Protein AF-A0A1S1WSV5-F1 (afdb_monomer_lite)

Foldseek 3Di:
DCVVCVPWAWPDKDKDKQKAQDPDDDPNHDDDDPVCVVFWPWRIKIKIWIFTFIQDPVRDTWTKIWMKMWTWTWGQPDPPRHTDTDIDMDTDMDIDDDPPDDPDDD

Structure (mmCIF, N/CA/C/O backbone):
data_AF-A0A1S1WSV5-F1
#
_entry.id   AF-A0A1S1WSV5-F1
#
loop_
_atom_site.group_PDB
_atom_site.id
_atom_site.type_symbol
_atom_site.label_atom_id
_atom_site.label_alt_id
_atom_site.label_comp_id
_atom_site.label_asym_id
_atom_site.label_entity_id
_atom_site.label_seq_id
_atom_site.pdbx_PDB_ins_code
_atom_site.Cartn_x
_atom_site.Cartn_y
_atom_site.Cartn_z
_atom_site.occupancy
_atom_site.B_iso_or_equiv
_atom_site.auth_seq_id
_atom_site.auth_comp_id
_atom_site.auth_asym_id
_atom_site.auth_atom_id
_atom_site.pdbx_PDB_model_num
ATOM 1 N N . MET A 1 1 ? -10.958 -5.934 -2.729 1.00 71.94 1 MET A N 1
ATOM 2 C CA . MET A 1 1 ? -10.857 -5.190 -1.449 1.00 71.94 1 MET A CA 1
ATOM 3 C C . MET A 1 1 ? -12.197 -5.062 -0.735 1.00 71.94 1 MET A C 1
ATOM 5 O O . MET A 1 1 ? -12.249 -5.387 0.441 1.00 71.94 1 MET A O 1
ATOM 9 N N . ARG A 1 2 ? -13.277 -4.672 -1.434 1.00 83.38 2 ARG A N 1
ATOM 10 C CA . ARG A 1 2 ? -14.644 -4.618 -0.875 1.00 83.38 2 ARG A CA 1
ATOM 11 C C . ARG A 1 2 ? -15.087 -5.940 -0.235 1.00 83.38 2 ARG A C 1
ATOM 13 O O . ARG A 1 2 ? -15.543 -5.935 0.900 1.00 83.38 2 ARG A O 1
ATOM 20 N N . ASP A 1 3 ? -14.833 -7.064 -0.902 1.00 89.88 3 ASP A N 1
ATOM 21 C CA . ASP A 1 3 ? -15.232 -8.382 -0.388 1.00 89.88 3 ASP A CA 1
ATOM 22 C C . ASP A 1 3 ? -14.532 -8.771 0.918 1.00 89.88 3 ASP A C 1
ATOM 24 O O . ASP A 1 3 ? -15.123 -9.449 1.750 1.00 89.88 3 ASP A O 1
ATOM 28 N N . ALA A 1 4 ? -13.294 -8.310 1.131 1.00 87.06 4 ALA A N 1
ATOM 29 C CA . ALA A 1 4 ? -12.515 -8.637 2.327 1.00 87.06 4 ALA A CA 1
ATOM 30 C C . ALA A 1 4 ? -13.031 -7.932 3.594 1.00 87.06 4 ALA A C 1
ATOM 32 O O . ALA A 1 4 ? -12.744 -8.381 4.701 1.00 87.06 4 ALA A O 1
ATOM 33 N N . ILE A 1 5 ? -13.782 -6.835 3.439 1.00 91.19 5 ILE A N 1
ATOM 34 C CA . ILE A 1 5 ? -14.303 -6.019 4.550 1.00 91.19 5 ILE A CA 1
ATOM 35 C C . ILE A 1 5 ? -15.818 -6.065 4.678 1.00 91.19 5 ILE A C 1
ATOM 37 O O . ILE A 1 5 ? -16.355 -5.421 5.572 1.00 91.19 5 ILE A O 1
ATOM 41 N N . LYS A 1 6 ? -16.508 -6.797 3.798 1.00 92.06 6 LYS A N 1
ATOM 42 C CA . LYS A 1 6 ? -17.973 -6.770 3.695 1.00 92.06 6 LYS A 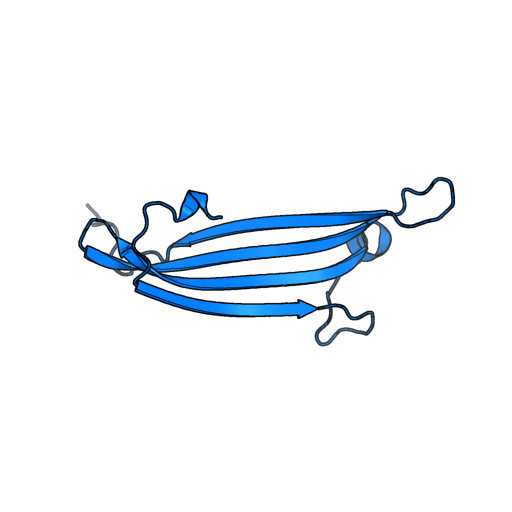CA 1
ATOM 43 C C . LYS A 1 6 ? -18.682 -7.066 5.027 1.00 92.06 6 LYS A C 1
ATOM 45 O O . LYS A 1 6 ? -19.679 -6.425 5.327 1.00 92.06 6 LYS A O 1
ATOM 50 N N . ASP A 1 7 ? -18.112 -7.962 5.835 1.00 92.62 7 ASP A N 1
ATOM 51 C CA . ASP A 1 7 ? -18.670 -8.402 7.122 1.00 92.62 7 ASP A CA 1
ATOM 52 C C . ASP A 1 7 ? -17.921 -7.806 8.329 1.00 92.62 7 ASP A C 1
ATOM 54 O O . ASP A 1 7 ? -18.106 -8.236 9.465 1.00 92.62 7 ASP A O 1
ATOM 58 N N . GLN A 1 8 ? -17.033 -6.831 8.106 1.00 93.44 8 GLN A N 1
ATOM 59 C CA . GLN A 1 8 ? -16.230 -6.231 9.168 1.00 93.44 8 GLN A CA 1
ATOM 60 C C . GLN A 1 8 ? -16.842 -4.927 9.671 1.00 93.44 8 GLN A C 1
ATOM 62 O O . GLN A 1 8 ? -17.200 -4.036 8.900 1.00 93.44 8 GLN A O 1
ATOM 67 N N . ARG A 1 9 ? -16.860 -4.748 10.994 1.00 95.44 9 ARG A N 1
ATOM 68 C CA . ARG A 1 9 ? -17.264 -3.483 11.610 1.00 95.44 9 ARG A CA 1
ATOM 69 C C . ARG A 1 9 ? -16.066 -2.544 11.746 1.00 95.44 9 ARG A C 1
ATOM 71 O O . ARG A 1 9 ? -15.356 -2.558 12.751 1.00 95.44 9 ARG A O 1
ATOM 78 N N . ILE A 1 10 ? -15.851 -1.703 10.738 1.00 95.38 10 ILE A N 1
ATOM 79 C CA . ILE A 1 10 ? -14.800 -0.676 10.758 1.00 95.38 10 ILE A CA 1
ATOM 80 C C . ILE A 1 10 ? -15.257 0.493 11.640 1.00 95.38 10 ILE A C 1
ATOM 82 O O . ILE A 1 10 ? -16.224 1.180 11.324 1.00 95.38 10 ILE A O 1
ATOM 86 N N . LYS A 1 11 ? -14.552 0.737 12.748 1.00 96.50 11 LYS A N 1
ATOM 87 C CA . LYS A 1 11 ? -14.829 1.851 13.668 1.00 96.50 11 LYS A CA 1
ATOM 88 C C . LYS A 1 11 ? -14.302 3.180 13.129 1.00 96.50 11 LYS A C 1
ATOM 90 O O . LYS A 1 11 ? -14.966 4.203 13.248 1.00 96.50 11 LYS A O 1
ATOM 95 N N . LYS A 1 12 ? -13.084 3.170 12.586 1.00 97.12 12 LYS A N 1
ATOM 96 C CA . LYS A 1 12 ? -12.417 4.335 11.989 1.00 97.12 12 LYS A CA 1
ATOM 97 C C . LYS A 1 12 ? -11.294 3.888 11.065 1.00 97.12 12 LYS A C 1
ATOM 99 O O . LYS A 1 12 ? -10.792 2.770 11.203 1.00 97.12 12 LYS A O 1
ATOM 104 N N . TYR A 1 13 ? -10.866 4.778 10.177 1.00 97.44 13 TYR A N 1
ATOM 105 C CA . TYR A 1 13 ? -9.677 4.564 9.365 1.00 97.44 13 TYR A CA 1
ATOM 106 C C . TYR A 1 13 ? -8.904 5.861 9.120 1.00 97.44 13 TYR A C 1
ATOM 108 O O . TYR A 1 13 ? -9.460 6.956 9.181 1.00 97.44 13 TYR A O 1
ATOM 116 N N . THR A 1 14 ? -7.624 5.709 8.804 1.00 98.19 14 THR A N 1
ATOM 117 C CA . THR A 1 14 ? -6.755 6.749 8.254 1.00 98.19 14 THR A CA 1
ATOM 118 C C . THR A 1 14 ? -6.262 6.273 6.897 1.00 98.19 14 THR A C 1
ATOM 120 O O . THR A 1 14 ? -5.764 5.154 6.784 1.00 98.19 14 THR A O 1
ATOM 123 N N . LEU A 1 15 ? -6.425 7.109 5.873 1.00 97.75 15 LEU A N 1
ATOM 124 C CA . LEU A 1 15 ? -5.912 6.854 4.532 1.00 97.75 15 LEU A CA 1
ATOM 125 C C . LEU A 1 15 ? -4.604 7.624 4.339 1.00 97.75 15 LEU A C 1
ATOM 127 O O . LEU A 1 15 ? -4.570 8.838 4.524 1.00 97.75 15 LEU A O 1
ATOM 131 N N . ILE A 1 16 ? -3.549 6.914 3.951 1.00 97.88 16 ILE A N 1
ATOM 132 C CA . ILE A 1 16 ? -2.289 7.492 3.486 1.00 97.88 16 ILE A CA 1
ATOM 133 C C . ILE A 1 16 ? -2.169 7.171 2.000 1.00 97.88 16 ILE A C 1
ATOM 135 O O . ILE A 1 16 ? -2.267 6.007 1.609 1.00 97.88 16 ILE A O 1
ATOM 139 N N . GLN A 1 17 ? -1.965 8.203 1.187 1.00 97.06 17 GLN A N 1
ATOM 140 C CA . GLN A 1 17 ? -1.797 8.074 -0.257 1.00 97.06 17 GLN A CA 1
ATOM 141 C C . GLN A 1 17 ? -0.401 8.539 -0.633 1.00 97.06 17 GLN A C 1
ATOM 143 O O . GLN A 1 17 ?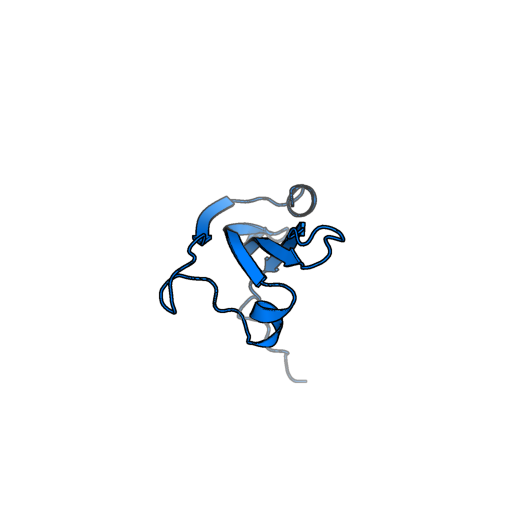 0.009 9.647 -0.288 1.00 97.06 17 GLN A O 1
ATOM 148 N N . LEU A 1 18 ? 0.327 7.670 -1.321 1.00 93.31 18 LEU A N 1
ATOM 149 C CA . LEU A 1 18 ? 1.686 7.912 -1.772 1.00 93.31 18 LEU A CA 1
ATOM 150 C C . LEU A 1 18 ? 1.737 7.673 -3.277 1.00 93.31 18 LEU A C 1
ATOM 152 O O . LEU A 1 18 ? 1.270 6.646 -3.767 1.00 93.31 18 LEU A O 1
ATOM 156 N N . SER A 1 19 ? 2.331 8.610 -4.002 1.00 91.75 19 SER A N 1
ATOM 157 C CA . SER A 1 19 ? 2.524 8.513 -5.445 1.00 91.75 19 SER A CA 1
ATOM 158 C C . SER A 1 19 ? 3.943 8.924 -5.798 1.00 91.75 19 SER A C 1
ATOM 160 O O . SER A 1 19 ? 4.436 9.929 -5.285 1.00 91.75 19 SER A O 1
ATOM 162 N N . SER A 1 20 ? 4.579 8.187 -6.701 1.00 89.00 20 SER A N 1
ATOM 163 C CA . SER A 1 20 ? 5.861 8.560 -7.288 1.00 89.00 20 SER A CA 1
ATOM 164 C C . SER A 1 20 ? 5.787 8.404 -8.798 1.00 89.00 20 SER A C 1
ATOM 166 O O . SER A 1 20 ? 5.438 7.342 -9.312 1.00 89.00 20 SER A O 1
ATOM 168 N N . LYS A 1 21 ? 6.092 9.494 -9.496 1.00 84.25 21 LYS A N 1
ATOM 169 C CA . LYS A 1 21 ? 6.166 9.574 -10.953 1.00 84.25 21 LYS A CA 1
ATOM 170 C C . LYS A 1 21 ? 7.271 10.555 -11.301 1.00 84.25 21 LYS A C 1
ATOM 172 O O . LYS A 1 21 ? 7.021 11.721 -11.604 1.00 84.25 21 LYS A O 1
ATOM 177 N N . HIS A 1 22 ? 8.508 10.120 -11.124 1.00 66.88 22 HIS A N 1
ATOM 178 C CA . HIS A 1 22 ? 9.654 10.986 -11.325 1.00 66.88 22 HIS A CA 1
ATOM 179 C C . HIS A 1 22 ? 10.786 10.230 -12.008 1.00 66.88 22 HIS A C 1
ATOM 181 O O . HIS A 1 22 ? 11.201 9.172 -11.547 1.00 66.88 22 HIS A O 1
ATOM 187 N N . ASN A 1 23 ? 11.301 10.815 -13.088 1.00 60.59 23 ASN A N 1
ATOM 188 C CA . ASN A 1 23 ? 12.433 10.278 -13.843 1.00 60.59 23 ASN A CA 1
ATOM 189 C C . ASN A 1 23 ? 13.792 10.598 -13.182 1.00 60.59 23 ASN A C 1
ATOM 191 O O . ASN A 1 23 ? 14.828 10.194 -13.701 1.00 60.59 23 ASN A O 1
ATOM 195 N N . GLY A 1 24 ? 13.813 11.374 -12.091 1.00 50.44 24 GLY A N 1
ATOM 196 C CA . GLY A 1 24 ? 15.023 12.006 -11.564 1.00 50.44 24 GLY A CA 1
ATOM 197 C C . GLY A 1 24 ? 15.496 11.473 -10.212 1.00 50.44 24 GLY A C 1
ATOM 198 O O . GLY A 1 24 ? 15.067 11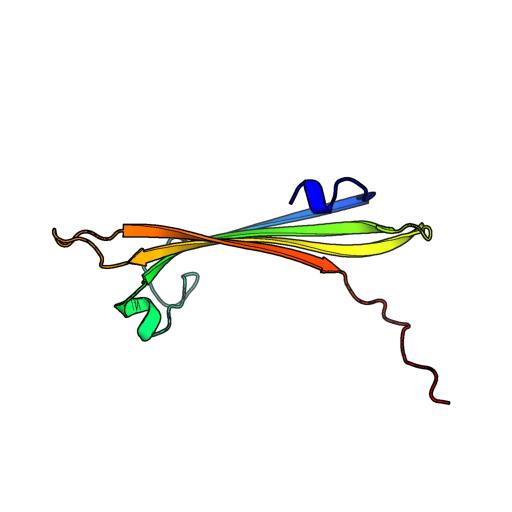.919 -9.158 1.00 50.44 24 GLY A O 1
ATOM 199 N N . GLY A 1 25 ? 16.501 10.606 -10.253 1.00 52.75 25 GLY A N 1
ATOM 200 C CA . GLY A 1 25 ? 17.488 10.491 -9.180 1.00 52.75 25 GLY A CA 1
ATOM 201 C C . GLY A 1 25 ? 17.063 9.786 -7.877 1.00 52.75 25 GLY A C 1
ATOM 202 O O . GLY A 1 25 ? 15.916 9.390 -7.683 1.00 52.75 25 GLY A O 1
ATOM 203 N N . PRO A 1 26 ? 18.034 9.587 -6.967 1.00 58.78 26 PRO A N 1
ATOM 204 C CA . PRO A 1 26 ? 17.919 8.671 -5.830 1.00 58.78 26 PRO A CA 1
ATOM 205 C C . PRO A 1 26 ? 17.032 9.154 -4.669 1.00 58.78 26 PRO A C 1
ATOM 207 O O . PRO A 1 26 ? 16.887 8.433 -3.685 1.00 58.78 26 PRO A O 1
ATOM 210 N N . GLN A 1 27 ? 16.448 10.355 -4.739 1.00 60.03 27 GLN A N 1
ATOM 211 C CA . GLN A 1 27 ? 15.644 10.928 -3.653 1.00 60.03 27 GLN A CA 1
ATOM 212 C C . GLN A 1 27 ? 14.181 11.093 -4.076 1.00 60.03 27 GLN A C 1
ATOM 214 O O . GLN A 1 27 ? 13.863 11.870 -4.967 1.00 60.03 27 GLN A O 1
ATOM 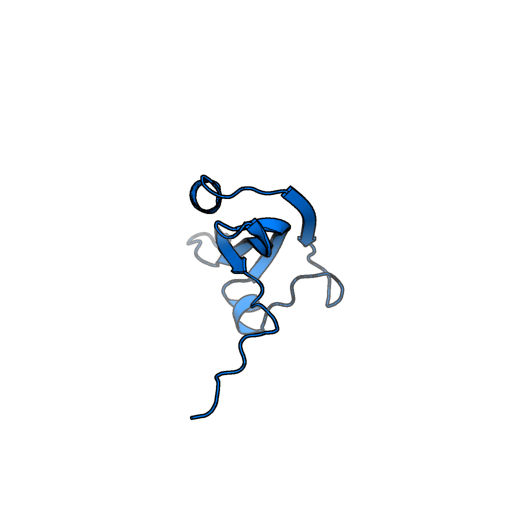219 N N . GLY A 1 28 ? 13.283 10.352 -3.417 1.00 61.62 28 GLY A N 1
ATOM 220 C CA . GLY A 1 28 ? 11.826 10.436 -3.614 1.00 61.62 28 GLY A CA 1
ATOM 221 C C . GLY A 1 28 ? 11.278 9.692 -4.842 1.00 61.62 28 GLY A C 1
ATOM 222 O O . GLY A 1 28 ? 10.060 9.620 -5.026 1.00 61.62 28 GLY A O 1
ATOM 223 N N . GLY A 1 29 ? 12.162 9.122 -5.664 1.00 75.56 29 GLY A N 1
ATOM 224 C CA . GLY A 1 29 ? 11.830 8.314 -6.835 1.00 75.56 29 GLY A CA 1
ATOM 225 C C . GLY A 1 29 ? 11.788 6.808 -6.564 1.00 75.56 29 GLY A C 1
ATOM 226 O O . GLY A 1 29 ? 12.068 6.328 -5.464 1.00 75.56 29 GLY A O 1
ATOM 227 N N . ILE A 1 30 ? 11.451 6.052 -7.605 1.00 84.19 30 ILE A N 1
ATOM 228 C CA . ILE A 1 30 ? 11.473 4.589 -7.588 1.00 84.19 30 ILE A CA 1
ATOM 229 C C . ILE A 1 30 ? 12.915 4.122 -7.803 1.00 84.19 30 ILE A C 1
ATOM 231 O O . ILE A 1 30 ? 13.537 4.439 -8.816 1.00 84.19 30 ILE A O 1
ATOM 235 N N . LEU A 1 31 ? 13.452 3.356 -6.853 1.00 87.25 31 LEU A N 1
ATOM 236 C CA . LEU A 1 31 ? 14.800 2.795 -6.945 1.00 87.25 31 LEU A CA 1
ATOM 237 C C . LEU A 1 31 ? 14.751 1.410 -7.591 1.00 87.25 31 LEU A C 1
ATOM 239 O O . LEU A 1 31 ? 14.602 0.390 -6.918 1.00 87.25 31 LEU A O 1
ATOM 243 N N . ASN A 1 32 ? 14.866 1.381 -8.915 1.00 83.31 32 ASN A N 1
ATOM 244 C CA . ASN A 1 32 ? 14.950 0.138 -9.673 1.00 83.31 32 ASN A CA 1
ATOM 245 C C . ASN A 1 32 ? 16.307 -0.550 -9.446 1.00 83.31 32 ASN A C 1
ATOM 247 O O . ASN A 1 32 ? 17.356 0.095 -9.424 1.00 83.31 32 ASN A O 1
ATOM 251 N N . THR A 1 33 ? 16.304 -1.879 -9.325 1.00 88.94 33 THR A N 1
ATOM 252 C CA . THR A 1 33 ? 17.549 -2.658 -9.392 1.00 88.94 33 THR A CA 1
ATOM 253 C C . THR A 1 33 ? 18.112 -2.622 -10.820 1.00 88.94 33 THR A C 1
ATOM 255 O O . THR A 1 33 ? 17.354 -2.367 -11.761 1.00 88.94 33 THR A O 1
ATOM 258 N N . PRO A 1 34 ? 19.411 -2.919 -11.036 1.00 87.75 34 PRO A N 1
ATOM 259 C CA . PRO A 1 34 ? 19.998 -2.903 -12.381 1.00 87.75 34 PRO A CA 1
ATOM 260 C C . PRO A 1 34 ? 19.235 -3.767 -13.397 1.00 87.75 34 PRO A C 1
ATOM 262 O O . PRO A 1 34 ? 19.029 -3.360 -14.540 1.00 87.75 34 PRO A O 1
ATOM 265 N N . PHE A 1 35 ? 18.752 -4.934 -12.961 1.00 88.19 35 PHE A N 1
ATOM 266 C CA . PHE A 1 35 ? 17.937 -5.825 -13.786 1.00 88.19 35 PHE A CA 1
ATOM 267 C C . PHE A 1 35 ? 16.594 -5.188 -14.171 1.00 88.19 35 PHE A C 1
ATOM 269 O O . PHE A 1 35 ? 16.245 -5.143 -15.348 1.00 88.19 35 PHE A O 1
ATOM 276 N N . VAL A 1 36 ? 15.859 -4.653 -13.191 1.00 86.94 36 VAL A N 1
ATOM 277 C CA . VAL A 1 36 ? 14.541 -4.038 -13.418 1.00 86.94 36 VAL A CA 1
ATOM 278 C C . VAL A 1 36 ? 14.674 -2.811 -14.321 1.00 86.94 36 VAL A C 1
ATOM 280 O O . VAL A 1 36 ? 13.929 -2.693 -15.282 1.00 86.94 36 VAL A O 1
ATOM 283 N N . SER A 1 37 ? 15.691 -1.971 -14.110 1.00 85.75 37 SER A N 1
ATOM 284 C CA . SER A 1 37 ? 15.974 -0.808 -14.967 1.00 85.75 37 SER A CA 1
ATOM 285 C C . SER A 1 37 ? 16.182 -1.183 -16.443 1.00 85.75 37 SER A C 1
ATOM 287 O O . SER A 1 37 ? 15.776 -0.447 -17.337 1.00 85.75 37 SER A O 1
ATOM 289 N N . THR A 1 38 ? 16.785 -2.348 -16.706 1.00 84.12 38 THR A N 1
ATOM 290 C CA . THR A 1 38 ? 17.124 -2.787 -18.069 1.00 84.12 38 THR A CA 1
ATOM 291 C C . THR A 1 38 ? 15.947 -3.448 -18.788 1.00 84.12 38 THR A C 1
ATOM 293 O O . THR A 1 38 ? 15.756 -3.225 -19.979 1.00 84.12 38 THR A O 1
ATOM 296 N N . PHE A 1 39 ? 15.169 -4.281 -18.090 1.00 85.62 39 PHE A N 1
ATOM 297 C CA . PHE A 1 39 ? 14.203 -5.178 -18.742 1.00 85.62 39 PHE A CA 1
ATOM 298 C C . PHE A 1 39 ? 12.735 -4.867 -18.438 1.00 85.62 39 PHE A C 1
ATOM 300 O O . PHE A 1 39 ? 11.854 -5.283 -19.190 1.00 85.62 39 PHE A O 1
ATOM 307 N N . ALA A 1 40 ? 12.462 -4.179 -17.333 1.00 88.25 40 ALA A N 1
ATOM 308 C CA . ALA A 1 40 ? 11.114 -3.932 -16.838 1.00 88.25 40 ALA A CA 1
ATOM 309 C C . ALA A 1 40 ? 11.113 -2.653 -15.995 1.00 88.25 40 ALA A C 1
ATOM 311 O O . ALA A 1 40 ? 10.879 -2.699 -14.789 1.00 88.25 40 ALA A O 1
ATOM 312 N N . ASN A 1 41 ? 11.471 -1.518 -16.595 1.00 87.81 41 ASN A N 1
ATOM 313 C CA . ASN A 1 41 ? 11.687 -0.300 -15.824 1.00 87.81 41 ASN A CA 1
ATOM 314 C C . ASN A 1 41 ? 10.376 0.138 -15.159 1.00 87.81 41 ASN A C 1
ATOM 316 O O . ASN A 1 41 ? 9.351 0.256 -15.832 1.00 87.81 41 ASN A O 1
ATOM 320 N N . VAL A 1 42 ? 10.388 0.375 -13.846 1.00 89.62 42 VAL A N 1
ATOM 321 C CA . VAL A 1 42 ? 9.214 0.911 -13.151 1.00 89.62 42 VAL A CA 1
ATOM 322 C C . VAL A 1 42 ? 9.268 2.430 -13.193 1.00 89.62 42 VAL A C 1
ATOM 324 O O . VAL A 1 42 ? 10.180 3.032 -12.622 1.00 89.62 42 VAL A O 1
ATOM 327 N N . THR A 1 43 ? 8.271 3.046 -13.827 1.00 88.38 43 THR A N 1
ATOM 328 C CA . THR A 1 43 ? 8.220 4.504 -14.046 1.00 88.38 43 THR A CA 1
ATOM 329 C C . THR A 1 43 ? 7.203 5.228 -13.169 1.00 88.38 43 THR A C 1
ATOM 331 O O . THR A 1 43 ? 7.304 6.439 -12.961 1.00 88.38 43 THR A O 1
ATOM 334 N N . GLU A 1 44 ? 6.233 4.502 -12.613 1.00 91.88 44 GLU A N 1
ATOM 335 C CA . GLU A 1 44 ? 5.193 5.069 -11.758 1.00 91.88 44 GLU A CA 1
ATOM 336 C C . GLU A 1 44 ? 4.763 4.072 -10.670 1.00 91.88 44 GLU A C 1
ATOM 338 O O . GLU A 1 44 ? 4.619 2.874 -10.927 1.00 91.88 44 GLU A O 1
ATOM 343 N N . MET A 1 45 ? 4.544 4.579 -9.455 1.00 92.31 45 MET A N 1
ATOM 344 C CA . MET A 1 45 ? 4.037 3.833 -8.304 1.00 92.31 45 MET A CA 1
ATOM 345 C C . MET A 1 45 ? 2.933 4.634 -7.619 1.00 92.31 45 MET A C 1
ATOM 347 O O . MET A 1 45 ? 3.129 5.805 -7.302 1.00 92.31 45 MET A O 1
ATOM 351 N N . ASN A 1 46 ? 1.817 3.979 -7.315 1.00 94.94 46 ASN A N 1
ATOM 352 C CA . ASN A 1 46 ? 0.765 4.490 -6.441 1.00 94.94 46 ASN A CA 1
ATOM 353 C C . ASN A 1 46 ? 0.529 3.494 -5.300 1.00 94.94 46 ASN A C 1
ATOM 355 O O . ASN A 1 46 ? 0.511 2.285 -5.525 1.00 94.94 46 ASN A O 1
ATOM 359 N N . LEU A 1 47 ? 0.394 3.990 -4.074 1.00 95.81 47 LEU A N 1
ATOM 360 C CA . LEU A 1 47 ? 0.220 3.187 -2.869 1.00 95.81 47 LEU A CA 1
ATOM 361 C C . LEU A 1 47 ? -0.838 3.845 -1.995 1.00 95.81 47 LEU A C 1
ATOM 363 O O . LEU A 1 47 ? -0.671 4.972 -1.529 1.00 95.81 47 LEU A O 1
ATOM 367 N N . ASN A 1 48 ? -1.911 3.105 -1.760 1.00 97.44 48 ASN A N 1
ATOM 368 C CA . ASN A 1 48 ? -2.965 3.473 -0.837 1.00 97.44 48 ASN A CA 1
ATOM 369 C C . ASN A 1 48 ? -2.872 2.565 0.393 1.00 97.44 48 ASN A C 1
ATOM 371 O O . ASN A 1 48 ? -2.849 1.338 0.275 1.00 97.44 48 ASN A O 1
ATOM 375 N N . LEU A 1 49 ? -2.817 3.170 1.577 1.00 97.75 49 LEU A N 1
ATOM 376 C CA . LEU A 1 49 ? -2.761 2.484 2.865 1.00 97.75 49 LEU A CA 1
ATOM 377 C C . LEU A 1 49 ? -3.955 2.928 3.705 1.00 97.75 49 LEU A C 1
ATOM 379 O O . LEU A 1 49 ? -4.064 4.094 4.075 1.00 97.75 49 LEU A O 1
ATOM 383 N N . TRP A 1 50 ? -4.825 1.990 4.052 1.00 97.88 50 TRP A N 1
ATOM 384 C CA . TRP A 1 50 ? -5.935 2.192 4.971 1.00 97.88 50 TRP A CA 1
ATOM 385 C C . TRP A 1 50 ? -5.586 1.553 6.311 1.00 97.88 50 TRP A C 1
ATOM 387 O O . TRP A 1 50 ? -5.673 0.336 6.482 1.00 97.88 50 TRP A O 1
ATOM 397 N N . ILE A 1 51 ? -5.195 2.382 7.275 1.00 97.56 51 ILE A N 1
ATOM 398 C CA . ILE A 1 51 ? -4.968 1.963 8.658 1.00 97.56 51 ILE A CA 1
ATOM 399 C C . ILE A 1 51 ? -6.314 2.018 9.370 1.00 97.56 51 ILE A C 1
ATOM 401 O O . ILE A 1 51 ? -6.871 3.094 9.571 1.00 97.56 51 ILE A O 1
ATOM 405 N N . GLN A 1 52 ? -6.856 0.862 9.722 1.00 97.31 52 GLN A N 1
ATOM 406 C CA . GLN A 1 52 ? -8.214 0.690 10.219 1.00 97.31 52 GLN A CA 1
ATOM 407 C C . GLN A 1 52 ? -8.209 0.204 11.670 1.00 97.31 52 GLN A C 1
ATOM 409 O O . GLN A 1 52 ? -7.403 -0.641 12.063 1.00 97.31 52 GLN A O 1
ATOM 414 N N . THR A 1 53 ? -9.162 0.701 12.456 1.00 97.31 53 THR A N 1
ATOM 415 C CA . THR A 1 53 ? -9.586 0.066 13.708 1.00 97.31 53 THR A CA 1
ATOM 416 C C . THR A 1 53 ? -10.866 -0.708 13.420 1.00 97.31 53 THR A C 1
ATOM 418 O O . THR A 1 53 ? -11.877 -0.106 13.050 1.00 97.31 53 THR A O 1
ATOM 421 N N . VAL A 1 54 ? -10.824 -2.028 13.578 1.00 95.88 54 VAL A N 1
ATOM 422 C CA . VAL A 1 54 ? -11.958 -2.936 13.352 1.00 95.88 54 VAL A CA 1
ATOM 423 C C . VAL A 1 54 ? -12.409 -3.505 14.696 1.00 95.88 54 VAL A C 1
ATOM 425 O O . VAL A 1 54 ? -11.577 -3.767 15.561 1.00 95.88 54 VAL A O 1
ATOM 428 N N . ILE A 1 55 ? -13.717 -3.659 14.883 1.00 94.69 55 ILE A N 1
ATOM 429 C CA . ILE A 1 55 ? -14.295 -4.365 16.031 1.00 94.69 55 ILE A CA 1
ATOM 430 C C . ILE A 1 55 ? -14.501 -5.817 15.601 1.00 94.69 55 ILE A C 1
ATOM 432 O O . ILE A 1 55 ? -15.238 -6.065 14.646 1.00 94.69 55 ILE A O 1
ATOM 436 N N . ASP A 1 56 ? -13.815 -6.746 16.262 1.00 89.06 56 ASP A N 1
ATOM 437 C CA . ASP A 1 56 ? -13.911 -8.178 15.969 1.00 89.06 56 ASP A CA 1
ATOM 438 C C . ASP A 1 56 ? -15.156 -8.802 16.631 1.00 89.06 56 ASP A C 1
ATOM 440 O O . ASP A 1 56 ? -15.887 -8.142 17.376 1.00 89.06 56 ASP A O 1
ATOM 444 N N . SER A 1 57 ? -15.430 -10.076 16.349 1.00 87.19 57 SER A N 1
ATOM 445 C CA . SER A 1 57 ? -16.619 -10.780 16.854 1.00 87.19 57 SER A CA 1
ATOM 446 C C . SER A 1 57 ? -16.680 -10.888 18.382 1.00 87.19 57 SER A C 1
ATOM 448 O O . SER A 1 57 ? -17.760 -11.042 18.944 1.00 87.19 57 SER A O 1
ATOM 450 N N . ASP A 1 58 ? -15.532 -10.812 19.055 1.00 86.94 58 ASP A N 1
ATOM 451 C CA . ASP A 1 58 ? -15.403 -10.793 20.518 1.00 86.94 58 ASP A CA 1
ATOM 452 C C . ASP A 1 58 ? -15.626 -9.392 21.128 1.00 86.94 58 ASP A C 1
ATOM 454 O O . ASP A 1 58 ? -15.611 -9.232 22.348 1.00 86.94 58 ASP A O 1
ATOM 458 N N . GLY A 1 59 ? -15.853 -8.373 20.294 1.00 88.81 59 GLY A N 1
ATOM 459 C CA . GLY A 1 59 ? -16.007 -6.981 20.707 1.00 88.81 59 GLY A CA 1
ATOM 460 C C . GLY A 1 59 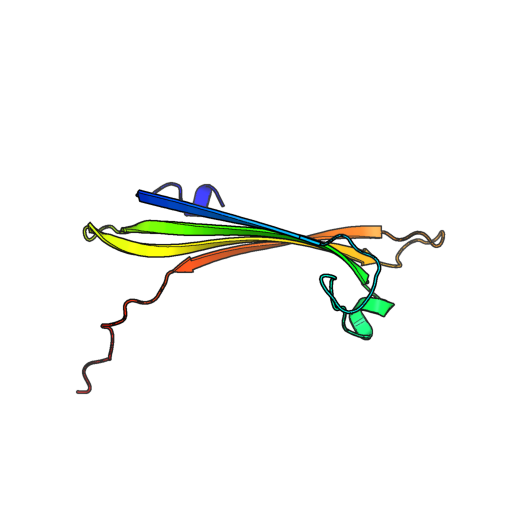? -14.684 -6.244 20.931 1.00 88.81 59 GLY A C 1
ATOM 461 O O . GLY A 1 59 ? -14.708 -5.049 21.237 1.00 88.81 59 GLY A O 1
ATOM 462 N N . CYS A 1 60 ? -13.535 -6.905 20.762 1.00 89.31 60 CYS A N 1
ATOM 463 C CA . CYS A 1 60 ? -12.228 -6.281 20.909 1.00 89.31 60 CYS A CA 1
ATOM 464 C C . CYS A 1 60 ? -11.841 -5.463 19.672 1.00 89.31 60 CYS A C 1
ATOM 466 O O . CYS A 1 60 ? -12.197 -5.772 18.532 1.00 89.31 60 CYS A O 1
ATOM 468 N N . GLU A 1 61 ? -11.062 -4.405 19.901 1.00 93.62 61 GLU A N 1
ATOM 469 C CA . GLU A 1 61 ? -10.484 -3.622 18.814 1.00 93.62 61 GLU A CA 1
ATOM 470 C C . GLU A 1 61 ? -9.217 -4.286 18.278 1.00 93.62 61 GLU A C 1
ATOM 472 O O . GLU A 1 61 ? -8.283 -4.596 19.019 1.00 93.62 61 GLU A O 1
ATOM 477 N N . VAL A 1 62 ? -9.157 -4.433 16.959 1.00 94.00 62 VAL A N 1
ATOM 478 C CA . VAL A 1 62 ? -7.977 -4.896 16.232 1.00 94.00 62 VAL A CA 1
ATOM 479 C C . VAL A 1 62 ? -7.523 -3.832 15.239 1.00 94.00 62 VAL A C 1
ATOM 481 O O . VAL A 1 62 ? -8.325 -3.190 14.556 1.00 94.00 62 VAL A O 1
ATOM 484 N N . LEU A 1 63 ? -6.207 -3.648 15.141 1.00 95.75 63 LEU A N 1
ATOM 485 C CA . LEU A 1 63 ? -5.624 -2.844 14.074 1.00 95.75 63 LEU A CA 1
ATOM 486 C C . LEU A 1 63 ? -5.494 -3.693 12.811 1.00 95.75 63 LEU A C 1
ATOM 488 O O . LEU A 1 63 ? -4.907 -4.777 12.836 1.00 95.75 63 LEU A O 1
ATOM 492 N N . GLN A 1 64 ? -6.023 -3.178 11.710 1.00 96.12 64 GLN A N 1
ATOM 493 C CA . GLN A 1 64 ? -5.944 -3.777 10.386 1.00 96.12 64 GLN A CA 1
ATOM 494 C C . GLN A 1 64 ? -5.289 -2.783 9.425 1.00 96.12 64 GLN A C 1
ATOM 496 O O . GLN A 1 64 ? -5.635 -1.607 9.419 1.00 96.12 64 GLN A O 1
ATOM 501 N N . LEU A 1 65 ? -4.339 -3.247 8.617 1.00 97.25 65 LEU A N 1
ATOM 502 C CA . LEU A 1 65 ? -3.817 -2.507 7.478 1.00 97.25 65 LEU A CA 1
ATOM 503 C C . LEU A 1 65 ? -4.362 -3.139 6.210 1.00 97.25 65 LEU A C 1
ATOM 505 O O . LEU A 1 65 ? -4.070 -4.285 5.882 1.00 97.25 65 LEU A O 1
ATOM 509 N N . GLN A 1 66 ? -5.117 -2.353 5.480 1.00 97.19 66 GLN A N 1
ATOM 510 C CA . GLN A 1 66 ? -5.536 -2.662 4.136 1.00 97.19 66 GLN A CA 1
ATOM 511 C C . GLN A 1 66 ? -4.670 -1.865 3.170 1.00 97.19 66 GLN A C 1
ATOM 513 O O . GLN A 1 66 ? -4.448 -0.680 3.404 1.00 97.19 66 GLN A O 1
ATOM 518 N N . TYR A 1 67 ? -4.143 -2.490 2.120 1.00 97.06 67 TYR A N 1
ATOM 519 C CA . TYR A 1 67 ? -3.305 -1.768 1.167 1.00 97.06 67 TYR A CA 1
ATOM 520 C C . TYR A 1 67 ? -3.516 -2.205 -0.274 1.00 97.06 67 TYR A C 1
ATOM 522 O O . TYR A 1 67 ? -3.895 -3.342 -0.562 1.00 97.06 67 TYR A O 1
ATOM 530 N N . GLU A 1 68 ? -3.228 -1.264 -1.162 1.00 96.88 68 GLU A N 1
ATOM 531 C CA . GLU A 1 68 ? -3.156 -1.438 -2.602 1.00 96.88 68 GLU A CA 1
ATOM 532 C C . GLU A 1 68 ? -1.888 -0.750 -3.096 1.00 96.88 68 GLU A C 1
ATOM 534 O O . GLU A 1 68 ? -1.672 0.427 -2.815 1.00 96.88 68 GLU A O 1
ATOM 539 N N . GLN A 1 69 ? -1.081 -1.477 -3.855 1.00 96.12 69 GLN A N 1
ATOM 540 C CA . GLN A 1 69 ? 0.076 -0.954 -4.558 1.00 96.12 69 GLN A CA 1
ATOM 541 C C . GLN A 1 69 ? -0.095 -1.203 -6.053 1.00 96.12 69 GLN A C 1
ATOM 543 O O . GLN A 1 69 ? -0.310 -2.337 -6.476 1.00 96.12 69 GLN A O 1
ATOM 548 N N . VAL A 1 70 ? 0.043 -0.150 -6.848 1.00 96.00 70 VAL A N 1
ATOM 549 C CA . VAL A 1 70 ? 0.021 -0.206 -8.308 1.00 96.00 70 VAL A CA 1
ATOM 550 C C . VAL A 1 70 ? 1.364 0.289 -8.821 1.00 96.00 70 VAL A C 1
ATOM 552 O O . VAL A 1 70 ? 1.726 1.443 -8.608 1.00 96.00 70 VAL A O 1
ATOM 555 N N . LEU A 1 71 ? 2.099 -0.591 -9.489 1.00 93.62 71 LEU A N 1
ATOM 556 C CA . LEU A 1 71 ? 3.353 -0.297 -10.176 1.00 93.62 71 LEU A CA 1
ATOM 557 C C . LEU A 1 71 ? 3.107 -0.322 -11.681 1.00 93.62 71 LEU A C 1
ATOM 559 O O . LEU A 1 71 ? 2.372 -1.178 -12.167 1.00 93.62 71 LEU A O 1
ATOM 563 N N . PHE A 1 72 ? 3.742 0.570 -12.429 1.00 92.19 72 PHE A N 1
ATOM 564 C CA . PHE A 1 72 ? 3.726 0.522 -13.887 1.00 92.19 72 PHE A CA 1
ATOM 565 C C . PHE A 1 72 ? 5.088 0.099 -14.415 1.00 92.19 72 PHE A C 1
ATOM 567 O O . PHE A 1 72 ? 6.048 0.862 -14.334 1.00 92.19 72 PHE A O 1
ATOM 574 N N . PHE A 1 73 ? 5.135 -1.112 -14.963 1.00 89.88 73 PHE A N 1
ATOM 575 C CA . PHE A 1 73 ? 6.293 -1.647 -15.660 1.00 89.88 73 PHE A CA 1
ATOM 576 C C . PHE A 1 73 ? 6.279 -1.213 -17.120 1.00 89.88 73 PHE A C 1
ATOM 578 O O . PHE A 1 73 ? 5.245 -1.289 -17.786 1.00 89.88 73 PHE A O 1
ATOM 585 N N . GLU A 1 74 ? 7.433 -0.812 -17.629 1.00 88.94 74 GLU A N 1
ATOM 586 C CA . GLU A 1 74 ? 7.675 -0.620 -19.051 1.00 88.94 74 GLU A CA 1
ATOM 587 C C . GLU A 1 74 ? 8.536 -1.765 -19.567 1.00 88.94 74 GLU A C 1
ATOM 589 O O . GLU A 1 74 ? 9.699 -1.914 -19.193 1.00 88.94 74 GLU A O 1
ATOM 594 N N . PHE A 1 75 ? 7.940 -2.590 -20.423 1.00 84.81 75 PHE A N 1
ATOM 595 C CA . PHE A 1 75 ? 8.621 -3.710 -21.047 1.00 84.81 75 PHE A CA 1
ATOM 596 C C . PHE A 1 75 ? 8.981 -3.406 -22.501 1.00 84.81 75 PHE A C 1
ATOM 598 O O . PHE A 1 75 ? 8.173 -2.865 -23.265 1.00 84.81 75 PHE A O 1
ATOM 605 N N . MET A 1 76 ? 10.174 -3.831 -22.911 1.00 71.44 76 MET A N 1
ATOM 606 C CA . MET A 1 76 ? 10.647 -3.733 -24.293 1.00 71.44 76 MET A CA 1
ATOM 607 C C . MET A 1 76 ? 10.120 -4.914 -25.128 1.00 71.44 76 MET A C 1
ATOM 609 O O . MET A 1 76 ? 10.858 -5.846 -25.430 1.00 71.44 76 MET A O 1
ATOM 613 N N . PHE A 1 77 ? 8.828 -4.899 -25.476 1.00 62.66 77 PHE A N 1
ATOM 614 C CA . PHE A 1 77 ? 8.191 -5.946 -26.300 1.00 62.66 77 PHE A CA 1
ATOM 615 C C . PHE A 1 77 ? 7.734 -5.477 -27.691 1.00 62.66 77 PHE A C 1
ATOM 617 O O . PHE A 1 77 ? 7.179 -6.267 -28.453 1.00 62.66 77 PHE A O 1
ATOM 624 N N . GLY A 1 78 ? 7.939 -4.209 -28.055 1.00 56.72 78 GLY A N 1
ATOM 625 C CA . GLY A 1 78 ? 7.505 -3.701 -29.353 1.00 56.72 78 GLY A CA 1
ATOM 626 C C . GLY A 1 78 ? 8.373 -4.217 -30.501 1.00 56.72 78 GLY A C 1
ATOM 627 O O . GLY A 1 78 ? 9.554 -3.889 -30.579 1.00 56.72 78 GLY A O 1
ATOM 628 N N . SER A 1 79 ? 7.769 -4.914 -31.469 1.00 61.44 79 SER A N 1
ATOM 629 C CA . SER A 1 79 ? 8.375 -5.193 -32.787 1.00 61.44 79 SER A CA 1
ATOM 630 C C . SER A 1 79 ? 8.732 -3.918 -33.575 1.00 61.44 79 SER A C 1
ATOM 632 O O . SER A 1 79 ? 9.436 -3.974 -34.579 1.00 61.44 79 SER A O 1
ATOM 634 N N . ASN A 1 80 ? 8.255 -2.767 -33.099 1.00 69.31 80 ASN A N 1
ATOM 635 C CA . ASN A 1 80 ? 8.456 -1.416 -33.609 1.00 69.31 80 ASN A CA 1
ATOM 636 C C . ASN A 1 80 ? 9.337 -0.537 -32.689 1.00 69.31 80 ASN A C 1
ATOM 638 O O . ASN A 1 80 ? 9.421 0.669 -32.909 1.00 69.31 80 ASN A O 1
ATOM 642 N N . GLY A 1 81 ? 9.953 -1.103 -31.641 1.00 66.88 81 GLY A N 1
ATOM 643 C CA . GLY A 1 81 ? 10.798 -0.364 -30.692 1.00 66.88 81 GLY A CA 1
ATOM 644 C C . GLY A 1 81 ? 10.046 0.441 -29.623 1.00 66.88 81 GLY A C 1
ATOM 645 O O . GLY A 1 81 ? 10.671 1.214 -28.901 1.00 66.88 81 GLY A O 1
ATOM 646 N N . GLN A 1 82 ? 8.723 0.281 -29.498 1.00 74.44 82 GLN A N 1
ATOM 647 C CA . GLN A 1 82 ? 7.933 0.945 -28.455 1.00 74.44 82 GLN A CA 1
ATOM 648 C C . GLN A 1 82 ? 7.874 0.139 -27.149 1.00 74.44 82 GLN A C 1
ATOM 650 O O . GLN A 1 82 ? 7.957 -1.093 -27.140 1.00 74.44 82 GLN A O 1
ATOM 655 N N . VAL A 1 83 ? 7.692 0.851 -26.033 1.00 80.75 83 VAL A N 1
ATOM 656 C CA . VAL A 1 83 ? 7.523 0.260 -24.699 1.00 80.75 83 VAL A CA 1
ATOM 657 C C . VAL A 1 83 ? 6.061 -0.105 -24.445 1.00 80.75 83 VAL A C 1
ATOM 659 O O . VAL A 1 83 ? 5.152 0.682 -24.707 1.00 80.75 83 VAL A O 1
ATOM 662 N N . THR A 1 84 ? 5.821 -1.304 -23.914 1.00 85.75 84 THR A N 1
ATOM 663 C CA . THR A 1 84 ? 4.500 -1.697 -23.409 1.00 85.75 84 THR A CA 1
ATOM 664 C C . THR A 1 84 ? 4.419 -1.356 -21.934 1.00 85.75 84 THR A C 1
ATOM 666 O O . THR A 1 84 ? 5.212 -1.857 -21.139 1.00 85.75 84 THR A O 1
ATOM 669 N N . ARG A 1 85 ? 3.442 -0.525 -21.567 1.00 88.00 85 ARG A N 1
ATOM 670 C CA . ARG A 1 85 ? 3.189 -0.157 -20.177 1.00 88.00 85 ARG A CA 1
ATOM 671 C C . ARG A 1 85 ? 2.171 -1.108 -19.558 1.00 88.00 85 ARG A C 1
ATOM 673 O O . ARG A 1 85 ? 1.025 -1.157 -19.998 1.00 88.00 85 ARG A O 1
ATOM 680 N N . TRP A 1 86 ? 2.581 -1.835 -18.526 1.00 89.69 86 TRP A N 1
ATOM 681 C CA . TRP A 1 86 ? 1.767 -2.856 -17.877 1.00 89.69 86 TRP A CA 1
ATOM 682 C C . TRP A 1 86 ? 1.594 -2.575 -16.376 1.00 89.69 86 TRP A C 1
ATOM 684 O O . TRP A 1 86 ? 2.593 -2.396 -15.673 1.00 89.69 86 TRP A O 1
ATOM 694 N N . PRO A 1 87 ? 0.353 -2.547 -15.854 1.00 92.88 87 PRO A N 1
ATOM 695 C CA . PRO A 1 87 ? 0.114 -2.379 -14.429 1.00 92.88 87 PRO A CA 1
ATOM 696 C C . PRO A 1 87 ? 0.355 -3.694 -13.674 1.00 92.88 87 PRO A C 1
ATOM 698 O O . PRO A 1 87 ? -0.206 -4.738 -14.003 1.00 92.88 87 PRO A O 1
ATOM 701 N N . HIS A 1 88 ? 1.147 -3.635 -12.612 1.00 93.75 88 HIS A N 1
ATOM 702 C CA . HIS A 1 88 ? 1.283 -4.697 -11.626 1.00 93.75 88 HIS A CA 1
ATOM 703 C C . HIS A 1 88 ? 0.647 -4.248 -10.318 1.00 93.75 88 HIS A C 1
ATOM 705 O O . HIS A 1 88 ? 1.059 -3.257 -9.714 1.00 93.75 88 HIS A O 1
ATOM 711 N N . ILE A 1 89 ? -0.384 -4.978 -9.906 1.00 95.50 89 ILE A N 1
ATOM 712 C CA . ILE A 1 89 ? -1.275 -4.583 -8.821 1.00 95.50 89 ILE A CA 1
ATOM 713 C C . ILE A 1 89 ? -1.133 -5.596 -7.691 1.00 95.50 89 ILE A C 1
ATOM 715 O O . ILE A 1 89 ? -1.315 -6.795 -7.894 1.00 95.50 89 ILE A O 1
ATOM 719 N N . GLN A 1 90 ? -0.837 -5.111 -6.492 1.00 95.00 90 GLN A N 1
ATOM 720 C CA . GLN A 1 90 ? -0.791 -5.907 -5.272 1.00 95.00 90 GLN A CA 1
ATOM 721 C C . GLN A 1 90 ? -1.818 -5.367 -4.290 1.00 95.00 90 GLN A C 1
ATOM 723 O O . GLN A 1 90 ? -1.836 -4.179 -3.985 1.00 95.00 90 GLN A O 1
ATOM 728 N N . VAL A 1 91 ? -2.656 -6.253 -3.764 1.00 95.75 91 VAL A N 1
ATOM 729 C CA . VAL A 1 91 ? -3.666 -5.919 -2.760 1.00 95.75 91 VAL A CA 1
ATOM 730 C C . VAL A 1 91 ? -3.597 -6.929 -1.633 1.00 95.75 91 VAL A C 1
ATOM 732 O O . VAL A 1 91 ? -3.481 -8.128 -1.886 1.00 95.75 91 VAL A O 1
ATOM 735 N N . ASN A 1 92 ? -3.660 -6.470 -0.386 1.00 96.19 92 ASN A N 1
ATOM 736 C CA . ASN A 1 92 ? -3.714 -7.381 0.751 1.00 96.19 92 ASN A CA 1
ATOM 737 C C . ASN A 1 92 ? -4.318 -6.719 1.996 1.00 96.19 92 ASN A C 1
ATOM 739 O O . ASN A 1 92 ? -4.525 -5.506 2.064 1.00 96.19 92 ASN A O 1
ATOM 743 N N . THR A 1 93 ? -4.611 -7.552 2.991 1.00 96.06 93 THR A N 1
ATOM 744 C CA . THR A 1 93 ? -5.073 -7.157 4.318 1.00 96.06 93 THR A CA 1
ATOM 745 C C . THR A 1 93 ? -4.173 -7.806 5.366 1.00 96.06 93 THR A C 1
ATOM 747 O O . THR A 1 93 ? -4.037 -9.025 5.412 1.00 96.06 93 THR A O 1
ATOM 750 N N . LEU A 1 94 ? -3.566 -6.994 6.225 1.00 95.31 94 LEU A N 1
ATOM 751 C CA . LEU A 1 94 ? -2.767 -7.427 7.366 1.00 95.31 94 LEU A CA 1
ATOM 752 C C . LEU A 1 94 ? -3.517 -7.096 8.654 1.00 95.31 94 LEU A C 1
ATOM 754 O O . LEU A 1 94 ? -4.070 -6.009 8.792 1.00 95.31 94 LEU A O 1
ATOM 758 N N . ARG A 1 95 ? -3.502 -8.007 9.626 1.00 93.31 95 ARG A N 1
ATOM 759 C CA . ARG A 1 95 ? -4.040 -7.759 10.971 1.00 93.31 95 ARG A CA 1
ATOM 760 C C . ARG A 1 95 ? -2.897 -7.756 11.974 1.00 93.31 95 ARG A C 1
ATOM 762 O O . ARG A 1 95 ? -2.047 -8.646 11.951 1.00 93.31 95 ARG A O 1
ATOM 769 N N . LYS A 1 96 ? -2.867 -6.758 12.856 1.00 92.69 96 LYS A N 1
ATOM 770 C CA . LYS A 1 96 ? -1.877 -6.695 13.931 1.00 92.69 96 LYS A CA 1
ATOM 771 C C . LYS A 1 96 ? -2.113 -7.869 14.879 1.00 92.69 96 LYS A C 1
ATOM 773 O O . LYS A 1 96 ? -3.220 -8.047 15.387 1.00 92.69 96 LYS A O 1
ATOM 778 N N . LYS A 1 97 ? -1.068 -8.657 15.131 1.00 88.62 97 LYS A N 1
ATOM 779 C CA . LYS A 1 97 ? -1.116 -9.725 16.131 1.00 88.62 97 LYS A CA 1
ATOM 780 C C . LYS A 1 97 ? -1.330 -9.103 17.526 1.00 88.62 97 LYS A C 1
ATOM 782 O O . LYS A 1 97 ? -0.647 -8.127 17.841 1.00 88.62 97 LYS A O 1
ATOM 787 N N . PRO A 1 98 ? -2.241 -9.640 18.355 1.00 80.69 98 PRO A N 1
ATOM 788 C CA . PRO A 1 98 ? -2.362 -9.235 19.752 1.00 80.69 98 PRO A CA 1
ATOM 789 C C . PRO A 1 98 ? -1.051 -9.481 20.505 1.00 80.69 98 PRO A C 1
ATOM 791 O O . PRO A 1 98 ? -0.387 -10.492 20.267 1.00 80.69 98 PRO A O 1
ATOM 794 N N . ASP A 1 99 ? -0.706 -8.583 21.424 1.00 73.44 99 ASP A N 1
ATOM 795 C CA . ASP A 1 99 ? 0.539 -8.656 22.203 1.00 73.44 99 ASP A CA 1
ATOM 796 C C . ASP A 1 99 ? 0.548 -9.878 23.156 1.00 73.44 99 ASP A C 1
ATOM 798 O O . ASP A 1 99 ? 1.561 -10.543 23.356 1.00 73.44 99 ASP A O 1
ATOM 802 N N . SER A 1 100 ? -0.623 -10.277 23.668 1.00 64.81 100 SER A N 1
ATOM 803 C CA . SER A 1 100 ? -0.800 -11.317 24.694 1.00 64.81 100 SER A CA 1
ATOM 804 C C . SER A 1 100 ? -1.064 -12.736 24.159 1.00 64.81 100 SER A C 1
ATOM 806 O O . SER A 1 100 ? -1.955 -13.442 24.628 1.00 64.81 100 SER A O 1
ATOM 808 N N . ARG A 1 101 ? -0.264 -13.212 23.200 1.00 54.69 101 ARG A N 1
ATOM 809 C CA . ARG A 1 101 ? -0.213 -14.651 22.850 1.00 54.69 101 ARG A CA 1
ATOM 810 C C . ARG A 1 101 ? 1.221 -15.171 22.873 1.00 54.69 101 ARG A C 1
ATOM 812 O O . ARG A 1 101 ? 1.767 -15.572 21.842 1.00 54.69 101 ARG A O 1
ATOM 819 N N . LEU A 1 102 ? 1.821 -15.146 24.062 1.00 53.47 102 LEU A N 1
ATOM 820 C CA . LEU A 1 102 ? 2.928 -16.039 24.403 1.00 53.47 102 LEU A CA 1
ATOM 821 C C . LEU A 1 102 ? 2.329 -17.437 24.637 1.00 53.47 102 LEU A C 1
ATOM 823 O O . LEU A 1 102 ? 1.351 -17.539 25.380 1.00 53.47 102 LEU A O 1
ATOM 827 N N . PRO A 1 103 ? 2.841 -18.506 24.004 1.00 51.16 103 PRO A N 1
ATOM 828 C CA . PRO A 1 103 ? 2.377 -19.851 24.311 1.00 51.16 103 PRO A CA 1
ATOM 829 C C . PRO A 1 103 ? 2.694 -20.150 25.779 1.00 51.16 103 PRO A C 1
ATOM 831 O O . PRO A 1 103 ? 3.831 -19.960 26.217 1.00 51.16 103 PRO A O 1
ATOM 834 N N . LEU A 1 104 ? 1.693 -20.608 26.535 1.00 48.31 104 LEU A N 1
ATOM 835 C CA . LEU A 1 104 ? 1.934 -21.277 27.810 1.00 48.31 104 LEU A CA 1
ATOM 836 C C . LEU A 1 104 ? 2.879 -22.445 27.512 1.00 48.31 104 LEU A C 1
ATOM 838 O O . LEU A 1 104 ? 2.521 -23.367 26.780 1.00 48.31 104 LEU A O 1
ATOM 842 N N . LYS A 1 105 ? 4.116 -22.346 28.004 1.00 43.6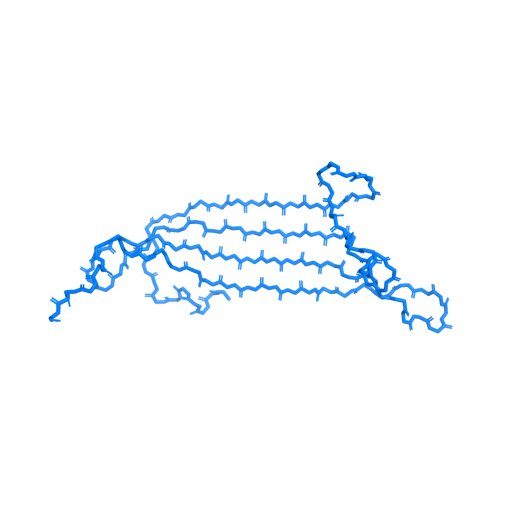9 105 LYS A N 1
ATOM 843 C CA . LYS A 1 105 ? 5.049 -23.468 28.024 1.00 43.69 105 LYS A CA 1
ATOM 844 C C . LYS A 1 105 ? 4.472 -24.480 29.015 1.00 43.69 105 LYS A C 1
ATOM 846 O O . LYS A 1 105 ? 4.409 -24.169 30.203 1.00 43.69 105 LYS A O 1
ATOM 851 N N . PHE A 1 106 ? 3.992 -25.610 28.505 1.00 55.44 106 PHE A N 1
ATOM 852 C CA . PHE A 1 106 ? 3.803 -26.824 29.296 1.00 55.44 106 PHE A CA 1
ATOM 853 C C . PHE A 1 106 ? 5.149 -27.534 29.434 1.00 55.44 106 PHE A C 1
ATOM 855 O O . PHE A 1 106 ? 5.925 -27.488 28.449 1.00 55.44 106 PHE A O 1
#

Secondary structure (DSSP, 8-state):
-HHHHTT-EEEEEEEEEEEE---S-SSSS----HHHHHHEEEEEEEEEEEEEEEE-TTS-EEEEEEEEEEEEEEE---TTSPPEEEEEEEEEEEEPPPS-------

Organism: NCBI:txid1903179

Sequence (106 aa):
MRDAIKDQRIKKYTLIQLSSKHNGGPQGGILNTPFVSTFANVTEMNLNLWIQTVIDSDGCEVLQLQYEQVLFFEFMFGSNGQVTRWPHIQVNTLRKKPDSRLPLKF

Radius of gyration: 19.57 Å; chains: 1; bounding box: 39×39×63 Å

pLDDT: mean 84.95, std 14.16, range [43.69, 98.19]